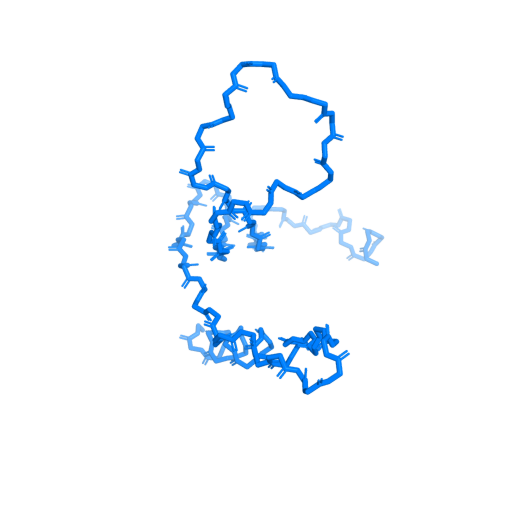Protein AF-W4JU38-F1 (afdb_monomer_lite)

Radius of gyration: 17.97 Å; chains: 1; bounding box: 42×35×52 Å

Structure (mmCIF, N/CA/C/O backbone):
data_AF-W4JU38-F1
#
_entry.id   AF-W4JU38-F1
#
loop_
_atom_site.group_PDB
_atom_site.id
_atom_site.type_symbol
_atom_site.label_atom_id
_atom_site.label_alt_id
_atom_site.label_comp_id
_atom_site.label_asym_id
_atom_site.label_entity_id
_atom_site.label_seq_id
_atom_site.pdbx_PDB_ins_code
_atom_site.Cartn_x
_atom_site.Cartn_y
_atom_site.Cartn_z
_atom_site.occupancy
_atom_site.B_iso_or_equiv
_atom_site.auth_seq_id
_atom_site.auth_comp_id
_atom_site.auth_asym_id
_atom_site.auth_atom_id
_atom_site.pdbx_PDB_model_num
ATOM 1 N N . TRP A 1 1 ? 14.860 11.517 -5.990 1.00 78.31 1 TRP A N 1
ATOM 2 C CA . TRP A 1 1 ? 13.689 10.683 -6.346 1.00 78.31 1 TRP A CA 1
ATOM 3 C C . TRP A 1 1 ? 13.140 10.919 -7.754 1.00 78.31 1 TRP A C 1
ATOM 5 O O . TRP A 1 1 ? 13.396 10.089 -8.611 1.00 78.31 1 TRP A O 1
ATOM 15 N N . ALA A 1 2 ? 12.422 12.015 -8.057 1.00 79.75 2 ALA A N 1
ATOM 16 C CA . ALA A 1 2 ? 11.782 12.185 -9.379 1.00 79.75 2 ALA A CA 1
ATOM 17 C C . ALA A 1 2 ? 12.777 12.163 -10.558 1.00 79.75 2 ALA A C 1
ATOM 19 O O . ALA A 1 2 ? 12.545 11.483 -11.549 1.00 79.75 2 ALA A O 1
ATOM 20 N N . LYS A 1 3 ? 13.931 12.832 -10.414 1.00 90.56 3 LYS A N 1
ATOM 21 C CA . LYS A 1 3 ? 15.013 12.789 -11.416 1.00 90.56 3 LYS A CA 1
ATOM 22 C C . LYS A 1 3 ? 15.606 11.385 -11.602 1.00 90.56 3 LYS A C 1
ATOM 24 O O . LYS A 1 3 ? 15.976 11.031 -12.710 1.00 90.56 3 LYS A O 1
ATOM 29 N N . GLU A 1 4 ? 15.668 10.587 -10.538 1.00 90.50 4 GLU A N 1
ATOM 30 C CA . GLU A 1 4 ? 16.203 9.214 -10.566 1.00 90.50 4 GLU A CA 1
ATOM 31 C C . GLU A 1 4 ? 15.213 8.206 -11.171 1.00 90.50 4 GLU A C 1
ATOM 33 O O . GLU A 1 4 ? 15.619 7.126 -11.580 1.00 90.50 4 GLU A O 1
ATOM 38 N N . ASN A 1 5 ? 13.921 8.545 -11.236 1.00 89.31 5 ASN A N 1
ATOM 39 C CA . ASN A 1 5 ? 12.853 7.655 -11.707 1.00 89.31 5 ASN A CA 1
ATOM 40 C C . ASN A 1 5 ? 12.243 8.118 -13.039 1.00 89.31 5 ASN A C 1
ATOM 42 O O . ASN A 1 5 ? 11.176 7.651 -13.421 1.00 89.31 5 ASN A O 1
ATOM 46 N N . ILE A 1 6 ? 12.904 9.028 -13.762 1.00 91.25 6 ILE A N 1
ATOM 47 C CA . ILE A 1 6 ? 12.348 9.636 -14.980 1.00 91.25 6 ILE A CA 1
ATOM 48 C C . ILE A 1 6 ? 12.083 8.616 -16.099 1.00 91.25 6 ILE A C 1
ATOM 50 O O . ILE A 1 6 ? 11.150 8.785 -16.874 1.00 91.25 6 ILE A O 1
ATOM 54 N N . ALA A 1 7 ? 12.890 7.554 -16.157 1.00 93.50 7 ALA A N 1
ATOM 55 C CA . ALA A 1 7 ? 12.769 6.461 -17.119 1.00 93.50 7 ALA A CA 1
ATOM 56 C C . ALA A 1 7 ? 12.112 5.207 -16.514 1.00 93.50 7 ALA A C 1
ATOM 58 O O . ALA A 1 7 ? 12.159 4.138 -17.117 1.00 93.50 7 ALA A O 1
ATOM 59 N N . ARG A 1 8 ? 11.556 5.300 -15.297 1.00 90.50 8 ARG A N 1
ATOM 60 C CA . ARG A 1 8 ? 10.916 4.161 -14.640 1.00 90.50 8 ARG A CA 1
ATOM 61 C C . ARG A 1 8 ? 9.605 3.848 -15.353 1.00 90.50 8 ARG A C 1
ATOM 63 O O . ARG A 1 8 ? 8.781 4.742 -15.540 1.00 90.50 8 ARG A O 1
ATOM 70 N N . ASP A 1 9 ? 9.396 2.582 -15.698 1.00 92.88 9 ASP A N 1
ATOM 71 C CA . ASP A 1 9 ? 8.076 2.133 -16.120 1.00 92.88 9 ASP A CA 1
ATOM 72 C C . ASP A 1 9 ? 7.136 2.123 -14.907 1.00 92.88 9 ASP A C 1
ATOM 74 O O . ASP A 1 9 ? 7.336 1.386 -13.937 1.00 92.88 9 ASP A O 1
ATOM 78 N N . TRP A 1 10 ? 6.110 2.971 -14.952 1.00 91.56 10 TRP A N 1
ATOM 79 C CA . TRP A 1 10 ? 5.100 3.071 -13.903 1.00 91.56 10 TRP A CA 1
ATOM 80 C C . TRP A 1 10 ? 4.191 1.841 -13.840 1.00 91.56 10 TRP A C 1
ATOM 82 O O . TRP A 1 10 ? 3.558 1.620 -12.807 1.00 91.56 10 TRP A O 1
ATOM 92 N N . ASN A 1 11 ? 4.152 1.021 -14.896 1.00 92.81 11 ASN A N 1
ATOM 93 C CA . ASN A 1 11 ? 3.375 -0.215 -14.909 1.00 92.81 11 ASN A CA 1
ATOM 94 C C . ASN A 1 11 ? 3.948 -1.278 -13.966 1.00 92.81 11 ASN A C 1
ATOM 96 O O . ASN A 1 11 ? 3.200 -2.095 -13.432 1.00 92.81 11 ASN A O 1
ATOM 100 N N . GLU A 1 12 ? 5.255 -1.230 -13.712 1.00 90.38 12 GLU A N 1
ATOM 101 C CA . GLU A 1 12 ? 5.941 -2.126 -12.777 1.00 90.38 12 GLU A CA 1
ATOM 102 C C . GLU A 1 12 ? 5.894 -1.623 -11.323 1.00 90.38 12 GLU A C 1
ATOM 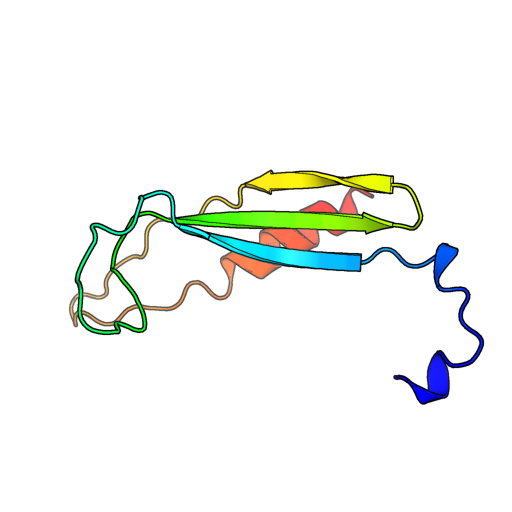104 O O . GLU A 1 12 ? 6.396 -2.283 -10.412 1.00 90.38 12 GLU A O 1
ATOM 109 N N . VAL A 1 13 ? 5.330 -0.435 -11.076 1.00 91.25 13 VAL A N 1
ATOM 110 C CA . VAL A 1 13 ? 5.312 0.171 -9.741 1.00 91.25 13 VAL A CA 1
ATOM 111 C C . VAL A 1 13 ? 4.128 -0.345 -8.927 1.00 91.25 13 VAL A C 1
ATOM 113 O O . VAL A 1 13 ? 2.968 -0.257 -9.332 1.00 91.25 13 VAL A O 1
ATOM 116 N N . ILE A 1 14 ? 4.437 -0.817 -7.719 1.00 92.81 14 ILE A N 1
ATOM 117 C CA . ILE A 1 14 ? 3.455 -1.132 -6.683 1.00 92.81 14 ILE A CA 1
ATOM 118 C C . ILE A 1 14 ? 3.349 0.066 -5.738 1.00 92.81 14 ILE A C 1
ATOM 120 O O . ILE A 1 14 ? 4.309 0.436 -5.060 1.00 92.81 14 ILE A O 1
ATOM 124 N N . TRP A 1 15 ? 2.165 0.660 -5.669 1.00 91.81 15 TRP A N 1
ATOM 125 C CA . TRP A 1 15 ? 1.844 1.762 -4.771 1.00 91.81 15 TRP A CA 1
ATOM 126 C C . TRP A 1 15 ? 1.244 1.209 -3.491 1.00 91.81 15 TRP A C 1
ATOM 128 O O . TRP A 1 15 ? 0.266 0.474 -3.547 1.00 91.81 15 TRP A O 1
ATOM 138 N N . THR A 1 16 ? 1.784 1.586 -2.338 1.00 92.50 16 THR A N 1
ATOM 139 C CA . THR A 1 16 ? 1.291 1.153 -1.022 1.00 92.50 16 THR A CA 1
ATOM 140 C C . THR A 1 16 ? 1.007 2.379 -0.176 1.00 92.50 16 THR A C 1
ATOM 142 O O . THR A 1 16 ? 1.770 3.345 -0.220 1.00 92.50 16 THR A O 1
ATOM 145 N N . ASN A 1 17 ? -0.057 2.340 0.616 1.00 92.38 17 ASN A N 1
ATOM 146 C CA . ASN A 1 17 ? -0.316 3.374 1.605 1.00 92.38 17 ASN A CA 1
ATOM 147 C C . ASN A 1 17 ? -1.156 2.825 2.759 1.00 92.38 17 ASN A C 1
ATOM 149 O O . ASN A 1 17 ? -1.767 1.758 2.671 1.00 92.38 17 ASN A O 1
ATOM 153 N N . GLU A 1 18 ? -1.220 3.610 3.824 1.00 88.88 18 GLU A N 1
ATOM 154 C CA . GLU A 1 18 ? -2.169 3.432 4.905 1.00 88.88 18 GLU A CA 1
ATOM 155 C C . GLU A 1 18 ? -3.273 4.486 4.831 1.00 88.88 18 GLU A C 1
ATOM 157 O O . GLU A 1 18 ? -3.033 5.658 4.529 1.00 88.88 18 GLU A O 1
ATOM 162 N N . ALA A 1 19 ? -4.498 4.077 5.139 1.00 86.50 19 ALA A N 1
ATOM 163 C CA . ALA A 1 19 ? -5.645 4.965 5.201 1.00 86.50 19 ALA A CA 1
ATOM 164 C C . ALA A 1 19 ? -6.430 4.733 6.489 1.00 86.50 19 ALA A C 1
ATOM 166 O O . ALA A 1 19 ? -6.658 3.599 6.907 1.00 86.50 19 ALA A O 1
ATOM 167 N N . LYS A 1 20 ? -6.879 5.825 7.108 1.00 85.75 20 LYS A N 1
ATOM 168 C CA . LYS A 1 20 ? -7.791 5.790 8.249 1.00 85.75 20 LYS A CA 1
ATOM 169 C C . LYS A 1 20 ? -9.225 5.945 7.747 1.00 85.75 20 LYS A C 1
ATOM 171 O O . LYS A 1 20 ? -9.549 6.967 7.149 1.00 85.75 20 LYS A O 1
ATOM 176 N N . LEU A 1 21 ? -10.075 4.965 8.028 1.00 83.75 21 LEU A N 1
ATOM 177 C CA . LEU A 1 21 ? -11.496 4.976 7.683 1.00 83.75 21 LEU A CA 1
ATOM 178 C C . LEU A 1 21 ? -12.320 5.240 8.948 1.00 83.75 21 LEU A C 1
ATOM 180 O O . LEU A 1 21 ? -12.208 4.499 9.927 1.00 83.75 21 LEU A O 1
ATOM 184 N N . GLU A 1 22 ? -13.117 6.309 8.947 1.00 83.75 22 GLU A N 1
ATOM 185 C CA . GLU A 1 22 ? -14.088 6.607 10.012 1.00 83.75 22 GLU A CA 1
ATOM 186 C C . GLU A 1 22 ? -15.352 5.759 9.780 1.00 83.75 22 GLU A C 1
ATOM 188 O O . GLU A 1 22 ? -15.842 5.690 8.657 1.00 83.75 22 GLU A O 1
ATOM 193 N N . LEU A 1 23 ? -15.847 5.072 10.815 1.00 74.44 23 LEU A N 1
ATOM 194 C CA . LEU A 1 23 ? -16.913 4.059 10.691 1.00 74.44 23 LEU A CA 1
ATOM 195 C C . LEU A 1 23 ? -18.338 4.608 10.867 1.00 74.44 23 LEU A C 1
ATOM 197 O O . LEU A 1 23 ? -19.296 3.849 10.766 1.00 74.44 23 LEU A O 1
ATOM 201 N N . GLU A 1 24 ? -18.494 5.893 11.167 1.00 69.69 24 GLU A N 1
ATOM 202 C CA . GLU A 1 24 ? -19.787 6.483 11.516 1.00 69.69 24 GLU A CA 1
ATOM 203 C C . GLU A 1 24 ? -20.185 7.578 10.524 1.00 69.69 24 GLU A C 1
ATOM 205 O O . GLU A 1 24 ? -19.365 8.419 10.144 1.00 69.69 24 GLU A O 1
ATOM 210 N N . GLU A 1 25 ? -21.463 7.588 10.135 1.00 63.06 25 GLU A N 1
ATOM 211 C CA . GLU A 1 25 ? -22.047 8.675 9.354 1.00 63.06 25 GLU A CA 1
ATOM 212 C C . GLU A 1 25 ? -22.043 9.964 10.178 1.00 63.06 25 GLU A C 1
ATOM 214 O O . GLU A 1 25 ? -22.436 9.991 11.347 1.00 63.06 25 GLU A O 1
ATOM 219 N N . ARG A 1 26 ? -21.581 11.060 9.572 1.00 60.59 26 ARG A N 1
ATOM 220 C CA . ARG A 1 26 ? -21.617 12.373 10.220 1.00 60.59 26 ARG A CA 1
ATOM 221 C C . ARG A 1 26 ? -23.075 12.841 10.290 1.00 60.59 26 ARG A C 1
ATOM 223 O O . ARG A 1 26 ? -23.659 13.071 9.233 1.00 60.59 26 ARG A O 1
ATOM 230 N N . PRO A 1 27 ? -23.658 13.054 11.486 1.00 58.16 27 PRO A N 1
ATOM 231 C CA . PRO A 1 27 ? -24.994 13.626 11.589 1.00 58.16 27 PRO A CA 1
ATOM 232 C C . PRO A 1 27 ? -24.989 15.024 10.965 1.00 58.16 27 PRO A C 1
ATOM 234 O O . PRO A 1 27 ? -24.083 15.821 11.238 1.00 58.16 27 PRO A O 1
ATOM 237 N N . GLY A 1 28 ? -25.982 15.312 10.122 1.00 55.12 28 GLY A N 1
ATOM 238 C CA . GLY A 1 28 ? -26.141 16.616 9.485 1.00 55.12 28 GLY A CA 1
ATOM 239 C C . GLY A 1 28 ? -26.141 17.733 10.530 1.00 55.12 28 GLY A C 1
ATOM 240 O O . GLY A 1 28 ? -26.894 17.669 11.495 1.00 55.12 28 GLY A O 1
ATOM 241 N N . HIS A 1 29 ? -25.296 18.743 10.309 1.00 58.72 29 HIS A N 1
ATOM 242 C CA . HIS A 1 29 ? -24.975 19.873 11.196 1.00 58.72 29 HIS A CA 1
ATOM 243 C C . HIS A 1 29 ? -24.039 19.576 12.378 1.00 58.72 29 HIS A C 1
ATOM 245 O O . HIS A 1 29 ? -24.474 19.413 13.517 1.00 58.72 29 HIS A O 1
ATOM 251 N N . ARG A 1 30 ? -22.718 19.670 12.147 1.00 62.19 30 ARG A N 1
ATOM 252 C CA . ARG A 1 30 ? -21.731 19.929 13.212 1.00 62.19 30 ARG A CA 1
ATOM 253 C C . ARG A 1 30 ? -20.613 20.855 12.743 1.00 62.19 30 ARG A C 1
ATOM 255 O O . ARG A 1 30 ? -20.161 20.784 11.603 1.00 62.19 30 ARG A O 1
ATOM 262 N N . ARG A 1 31 ? -20.179 21.715 13.670 1.00 64.81 31 ARG A N 1
ATOM 263 C CA . ARG A 1 31 ? -18.994 22.578 13.557 1.00 64.81 31 ARG A CA 1
ATOM 264 C C . ARG A 1 31 ? -17.798 21.762 13.039 1.00 64.81 31 ARG A C 1
ATOM 266 O O . ARG A 1 31 ? -17.660 20.613 13.460 1.00 64.81 31 ARG A O 1
ATOM 273 N N . PRO A 1 32 ? -16.925 22.325 12.186 1.00 59.91 32 PRO A N 1
ATOM 274 C CA . PRO A 1 32 ? -15.725 21.629 11.739 1.00 59.91 32 PRO A CA 1
ATOM 275 C C . PRO A 1 32 ? -14.892 21.189 12.948 1.00 59.91 32 PRO A C 1
ATOM 277 O O . PRO A 1 32 ? -14.471 22.019 13.752 1.00 59.91 32 PRO A O 1
ATOM 280 N N . THR A 1 33 ? -14.658 19.886 13.091 1.00 63.22 33 THR A N 1
ATOM 281 C CA . THR A 1 33 ? -13.714 19.345 14.073 1.00 63.22 33 THR A CA 1
ATOM 282 C C . THR A 1 33 ? -12.658 18.526 13.342 1.00 63.22 33 THR A C 1
ATOM 284 O O . THR A 1 33 ? -12.964 17.729 12.459 1.00 63.22 33 THR A O 1
ATOM 287 N N . PHE A 1 34 ? -11.384 18.735 13.688 1.00 57.53 34 PHE A N 1
ATOM 288 C CA . PHE A 1 34 ? -10.256 18.038 13.054 1.00 57.53 34 PHE A CA 1
ATOM 289 C C . PHE A 1 34 ? -10.218 16.536 13.399 1.00 57.53 34 PHE A C 1
ATOM 291 O O . PHE A 1 34 ? -9.635 15.737 12.670 1.00 57.53 34 PHE A O 1
ATOM 298 N N . LYS A 1 35 ? -10.841 16.136 14.517 1.00 62.56 35 LYS A N 1
ATOM 299 C CA . LYS A 1 35 ? -11.035 14.742 14.932 1.00 62.56 35 LYS A CA 1
ATOM 300 C C . LYS A 1 35 ? -12.403 14.625 15.582 1.00 62.56 35 LYS A C 1
ATOM 302 O O . LYS A 1 35 ? -12.651 15.266 16.599 1.00 62.56 35 LYS A O 1
ATOM 307 N N . SER A 1 36 ? -13.263 13.792 15.013 1.00 62.88 36 SER A N 1
ATOM 308 C CA . SER A 1 36 ? -14.621 13.592 15.515 1.00 62.88 36 SER A CA 1
ATOM 309 C C . SER A 1 36 ? -14.638 12.835 16.854 1.00 62.88 36 SER A C 1
ATOM 311 O O . SER A 1 36 ? -15.582 12.964 17.621 1.00 62.88 36 SER A O 1
ATOM 313 N N . GLY A 1 37 ? -13.571 12.088 17.173 1.00 64.31 37 GLY A N 1
ATOM 314 C CA . GLY A 1 37 ? -13.542 11.157 18.310 1.00 64.31 37 GLY A CA 1
ATOM 315 C C . GLY A 1 37 ? -14.258 9.835 18.014 1.00 64.31 37 GLY A C 1
ATOM 316 O O . GLY A 1 37 ? -14.313 8.971 18.884 1.00 64.31 37 GLY A O 1
ATOM 317 N N . HIS A 1 38 ? -14.773 9.671 16.791 1.00 68.44 38 HIS A N 1
ATOM 318 C CA . HIS A 1 38 ? -15.520 8.495 16.361 1.00 68.44 38 HIS A CA 1
ATOM 319 C C . HIS A 1 38 ? -14.591 7.296 16.148 1.00 68.44 38 HIS A C 1
ATOM 321 O O . HIS A 1 38 ? -13.370 7.433 15.979 1.00 68.44 38 HIS A O 1
ATOM 327 N N . ARG A 1 39 ? -15.195 6.104 16.129 1.00 75.62 39 ARG A N 1
ATOM 328 C CA . ARG A 1 39 ? -14.490 4.854 15.844 1.00 75.62 39 ARG A CA 1
ATOM 329 C C . ARG A 1 39 ? -13.922 4.881 14.430 1.00 75.62 39 ARG A C 1
ATOM 331 O O . ARG A 1 39 ? -14.566 5.312 13.476 1.00 75.62 39 ARG A O 1
ATOM 338 N N . SER A 1 40 ? -12.699 4.392 14.306 1.00 80.12 40 SER A N 1
ATOM 339 C CA . SER A 1 40 ? -11.997 4.321 13.034 1.00 80.12 40 SER A CA 1
ATOM 340 C C . SER A 1 40 ? -11.138 3.078 12.964 1.00 80.12 40 SER A C 1
ATOM 342 O O 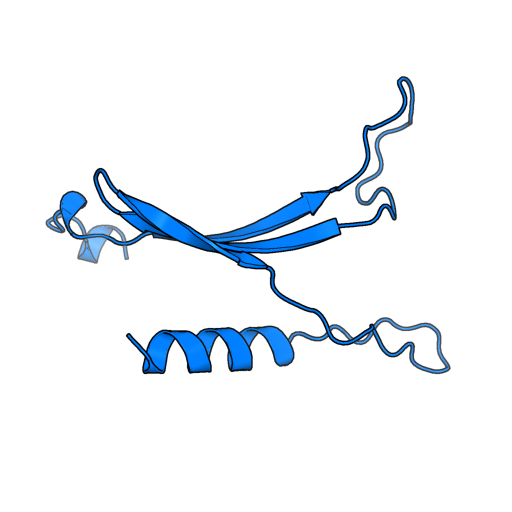. SER A 1 40 ? -10.559 2.684 13.977 1.00 80.12 40 SER A O 1
ATOM 344 N N . ILE A 1 41 ? -10.982 2.542 11.763 1.00 85.50 41 ILE A N 1
ATOM 345 C CA . ILE A 1 41 ? -9.990 1.513 11.456 1.00 85.50 41 ILE A CA 1
ATOM 346 C C . ILE A 1 41 ? -8.870 2.130 10.626 1.00 85.50 41 ILE A C 1
ATOM 348 O O . ILE A 1 41 ? -9.093 3.110 9.914 1.00 85.50 41 ILE A O 1
ATOM 352 N N . ILE A 1 42 ? -7.668 1.571 10.717 1.00 86.75 42 ILE A N 1
ATOM 353 C CA . ILE A 1 42 ? -6.610 1.860 9.750 1.00 86.75 42 ILE A CA 1
ATOM 354 C C . ILE A 1 42 ? -6.445 0.621 8.892 1.00 86.75 42 ILE A C 1
ATOM 356 O O . ILE A 1 42 ? -6.458 -0.503 9.392 1.00 86.75 42 ILE A O 1
ATOM 360 N N . VAL A 1 43 ? -6.350 0.840 7.593 1.00 88.19 43 VAL A N 1
ATOM 361 C CA . VAL A 1 43 ? -6.115 -0.200 6.607 1.00 88.19 43 VAL A CA 1
ATOM 362 C C . VAL A 1 43 ? -4.807 0.093 5.896 1.00 88.19 43 VAL A C 1
ATOM 364 O O . VAL A 1 43 ? -4.503 1.249 5.607 1.00 88.19 43 VAL A O 1
ATOM 367 N N . TRP A 1 44 ? -4.046 -0.953 5.610 1.00 91.25 44 TRP A N 1
ATOM 368 C CA . TRP A 1 44 ? -2.947 -0.917 4.657 1.00 91.25 44 TRP A CA 1
ATOM 369 C C . TRP A 1 44 ? -3.373 -1.664 3.401 1.00 91.25 44 TRP A C 1
ATOM 371 O O . TRP A 1 44 ? -4.094 -2.660 3.476 1.00 91.25 44 TRP A O 1
ATOM 381 N N . GLY A 1 45 ? -2.925 -1.206 2.245 1.00 92.56 45 GLY A N 1
ATOM 382 C CA . GLY A 1 45 ? -3.102 -1.949 1.010 1.00 92.56 45 GLY A CA 1
ATOM 383 C C . GLY A 1 45 ? -2.139 -1.475 -0.055 1.00 92.56 45 GLY A C 1
ATOM 384 O O . GLY A 1 45 ? -1.417 -0.488 0.124 1.00 92.56 45 GLY A O 1
ATOM 385 N N . TYR A 1 46 ? -2.162 -2.175 -1.181 1.00 92.94 46 TYR A N 1
ATOM 386 C CA . TYR A 1 46 ? -1.416 -1.764 -2.354 1.00 92.94 46 TYR A CA 1
ATOM 387 C C . TYR A 1 46 ? -2.241 -1.870 -3.631 1.00 92.94 46 TYR A C 1
ATOM 389 O O . TYR A 1 46 ? -3.213 -2.622 -3.718 1.00 92.94 46 TYR A O 1
ATOM 397 N N . ILE A 1 47 ? -1.826 -1.114 -4.637 1.00 94.69 47 ILE A N 1
ATOM 398 C CA . ILE A 1 47 ? -2.318 -1.206 -6.006 1.00 94.69 47 ILE A CA 1
ATOM 399 C C . ILE A 1 47 ? -1.121 -1.257 -6.951 1.00 94.69 47 ILE A C 1
ATOM 401 O O . ILE A 1 47 ? -0.095 -0.627 -6.705 1.00 94.69 47 ILE A O 1
ATOM 405 N N . ALA A 1 48 ? -1.259 -2.006 -8.031 1.00 93.94 48 ALA A N 1
ATOM 406 C CA . ALA A 1 48 ? -0.323 -2.005 -9.145 1.00 93.94 48 ALA A CA 1
ATOM 407 C C . ALA A 1 48 ? -1.099 -1.692 -10.427 1.00 93.94 48 ALA A C 1
ATOM 409 O O . ALA A 1 48 ? -2.330 -1.562 -10.406 1.00 93.94 48 ALA A O 1
ATOM 410 N N . HIS A 1 49 ? -0.403 -1.573 -11.552 1.00 94.38 49 HIS A N 1
ATOM 411 C CA . HIS A 1 49 ? -1.080 -1.370 -12.824 1.00 94.38 49 HIS A CA 1
ATOM 412 C C . HIS A 1 49 ? -2.101 -2.486 -13.081 1.00 94.38 49 HIS A C 1
ATOM 414 O O . HIS A 1 49 ? -1.774 -3.670 -13.065 1.00 94.38 49 HIS A O 1
ATOM 420 N N . SER A 1 50 ? -3.362 -2.094 -13.285 1.00 92.62 50 SER A N 1
ATOM 421 C CA . SER A 1 50 ? -4.498 -2.999 -13.518 1.00 92.62 50 SER A CA 1
ATOM 422 C C . SER A 1 50 ? -4.807 -4.015 -12.401 1.00 92.62 50 SER A C 1
ATOM 424 O O . SER A 1 50 ? -5.638 -4.898 -12.602 1.00 92.62 50 SER A O 1
ATOM 426 N N . MET A 1 51 ? -4.210 -3.889 -11.210 1.00 92.50 51 MET A N 1
ATOM 427 C CA . MET A 1 51 ? -4.418 -4.822 -10.099 1.00 92.50 51 MET A CA 1
ATOM 428 C C . MET A 1 51 ? -4.640 -4.086 -8.777 1.00 92.50 51 MET A C 1
ATOM 430 O O . MET A 1 51 ? -3.897 -3.176 -8.406 1.00 92.50 51 MET A O 1
ATOM 434 N N . LYS A 1 52 ? -5.639 -4.537 -8.016 1.00 93.69 52 LYS A N 1
ATOM 435 C CA . LYS A 1 52 ? -5.821 -4.153 -6.614 1.00 93.69 52 LYS A CA 1
ATOM 436 C C . LYS A 1 52 ? -5.302 -5.282 -5.735 1.00 93.69 52 LYS A C 1
ATOM 438 O O . LYS A 1 52 ? -5.749 -6.418 -5.877 1.00 93.69 52 LYS A O 1
ATOM 443 N N . GLY A 1 53 ? -4.357 -4.963 -4.861 1.00 90.00 53 GLY A N 1
ATOM 444 C CA . GLY A 1 53 ? -3.864 -5.881 -3.848 1.00 90.00 53 GLY A CA 1
ATOM 445 C C . GLY A 1 53 ? -4.843 -6.037 -2.680 1.00 90.00 53 GLY A C 1
ATOM 446 O O . GLY A 1 53 ? -5.881 -5.368 -2.629 1.00 90.00 53 GLY A O 1
ATOM 447 N N . PRO A 1 54 ? -4.521 -6.908 -1.713 1.00 91.62 54 PRO A N 1
ATOM 448 C CA . PRO A 1 54 ? -5.282 -7.043 -0.481 1.00 91.62 54 PRO A CA 1
ATOM 449 C C . PRO A 1 54 ? -5.354 -5.726 0.301 1.00 91.62 54 PRO A C 1
ATOM 451 O O . PRO A 1 54 ? -4.399 -4.949 0.355 1.00 91.62 54 PRO A O 1
ATOM 454 N N . LEU A 1 55 ? -6.493 -5.530 0.966 1.00 91.56 55 LEU A N 1
ATOM 455 C CA . LEU A 1 55 ? -6.683 -4.529 2.010 1.00 91.56 55 LEU A CA 1
ATOM 456 C C . LEU A 1 55 ? -6.647 -5.229 3.365 1.00 91.56 55 LEU A C 1
ATOM 458 O O . LEU A 1 55 ? -7.457 -6.112 3.643 1.00 91.56 55 LEU A O 1
ATOM 462 N N . ILE A 1 56 ? -5.704 -4.826 4.206 1.00 87.31 56 ILE A N 1
ATOM 463 C CA . ILE A 1 56 ? -5.434 -5.443 5.499 1.00 87.31 56 ILE A CA 1
ATOM 464 C C . ILE A 1 56 ? -5.800 -4.446 6.587 1.00 87.31 56 ILE A C 1
ATOM 466 O O . ILE A 1 56 ? -5.261 -3.341 6.641 1.00 87.31 56 ILE A O 1
ATOM 470 N N . LYS A 1 57 ? -6.707 -4.843 7.478 1.00 88.25 57 LYS A N 1
ATOM 471 C CA . LYS A 1 57 ? -7.007 -4.077 8.686 1.00 88.25 57 LYS A CA 1
ATOM 472 C C . LYS A 1 57 ? -5.808 -4.151 9.632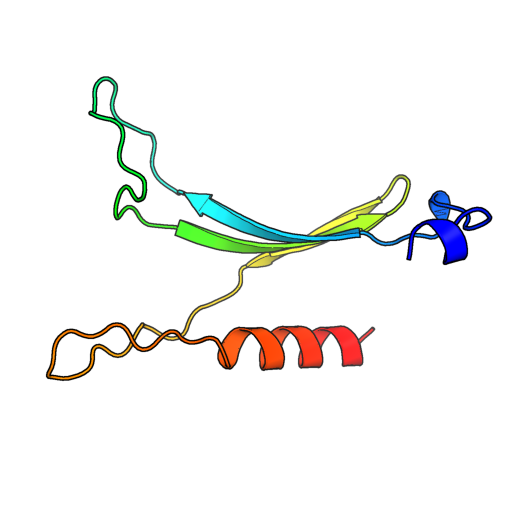 1.00 88.25 57 LYS A C 1
ATOM 474 O O . LYS A 1 57 ? -5.378 -5.237 10.012 1.00 88.25 57 LYS A O 1
ATOM 479 N N . LEU A 1 58 ? -5.292 -2.993 10.023 1.00 83.75 58 LEU A N 1
ATOM 480 C CA . LEU A 1 58 ? -4.259 -2.881 11.041 1.00 83.75 58 LEU A CA 1
ATOM 481 C C . LEU A 1 58 ? -4.926 -2.820 12.419 1.00 83.75 58 LEU A C 1
ATOM 483 O O . LEU A 1 58 ? -5.709 -1.912 12.708 1.00 83.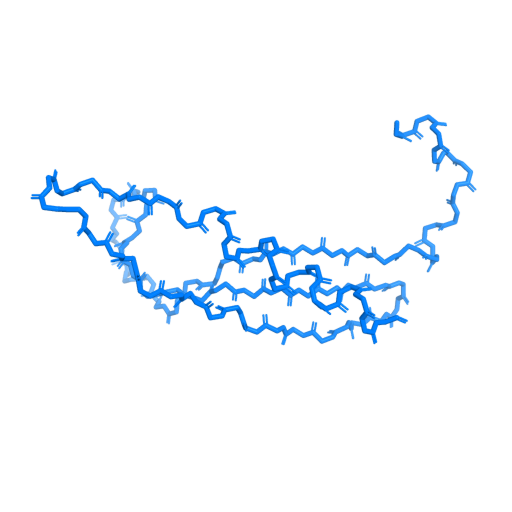75 58 LEU A O 1
ATOM 487 N N . GLU A 1 59 ? -4.624 -3.802 13.265 1.00 76.56 59 GLU A N 1
ATOM 488 C CA . GLU A 1 59 ? -5.038 -3.806 14.668 1.00 76.56 59 GLU A CA 1
ATOM 489 C C . GLU A 1 59 ? -4.084 -2.915 15.478 1.00 76.56 59 GLU A C 1
ATOM 491 O O . GLU A 1 59 ? -2.864 -3.093 15.437 1.00 76.56 59 GLU A O 1
ATOM 496 N N . PHE A 1 60 ? -4.628 -1.959 16.233 1.00 67.69 60 PHE A N 1
ATOM 497 C CA . PHE A 1 60 ? -3.848 -1.229 17.232 1.00 67.69 60 PHE A CA 1
ATOM 498 C C . PHE A 1 60 ? -3.946 -1.943 18.570 1.00 67.69 60 PHE A C 1
ATOM 500 O O . PHE A 1 60 ? -5.043 -2.278 1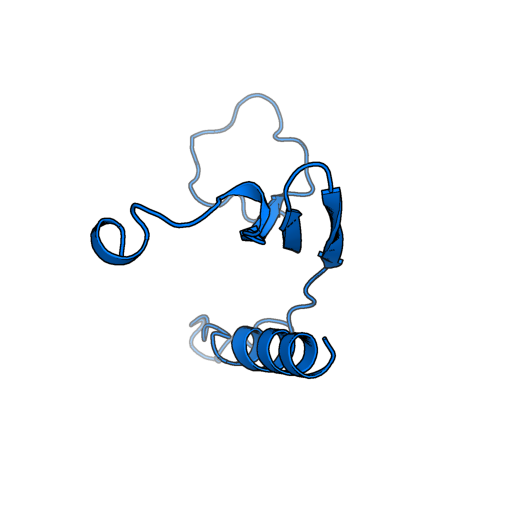9.019 1.00 67.69 60 PHE A O 1
ATOM 507 N N . LEU A 1 61 ? -2.810 -2.091 19.256 1.00 56.91 61 LEU A N 1
ATOM 508 C CA . LEU A 1 61 ? -2.852 -2.291 20.699 1.00 56.91 61 LEU A CA 1
ATOM 509 C C . LEU A 1 61 ? -3.540 -1.068 21.325 1.00 56.91 61 LEU A C 1
ATOM 511 O O . LEU A 1 61 ? -3.285 0.059 20.879 1.00 56.91 61 LEU A O 1
ATOM 515 N N . PRO A 1 62 ? -4.432 -1.263 22.312 1.00 53.28 62 PRO A N 1
ATOM 516 C CA . PRO A 1 62 ? -5.122 -0.156 22.953 1.00 53.28 62 PRO A CA 1
ATOM 517 C C . PRO A 1 62 ? -4.098 0.866 23.447 1.00 53.28 62 PRO A C 1
ATOM 519 O O . PRO A 1 62 ? -3.060 0.508 24.002 1.00 53.28 62 PRO A O 1
ATOM 522 N N . VAL A 1 63 ? -4.387 2.146 23.211 1.00 53.31 63 VAL A N 1
ATOM 523 C CA . VAL A 1 63 ? -3.558 3.250 23.699 1.00 53.31 63 VAL A CA 1
ATOM 524 C C . VAL A 1 63 ? -3.510 3.157 25.220 1.00 53.31 63 VAL A C 1
ATOM 526 O O . VAL A 1 63 ? -4.504 3.445 25.886 1.00 53.31 63 VAL A O 1
ATOM 529 N N . THR A 1 64 ? -2.365 2.769 25.775 1.00 48.78 64 THR A N 1
ATOM 530 C CA . THR A 1 64 ? -2.125 2.864 27.212 1.00 48.78 64 THR A CA 1
ATOM 531 C C . THR A 1 64 ? -2.067 4.346 27.557 1.00 48.78 64 THR A C 1
ATOM 533 O O . THR A 1 64 ? -1.180 5.074 27.105 1.00 48.78 64 THR A O 1
ATOM 536 N N . MET A 1 65 ? -3.058 4.830 28.302 1.00 46.72 65 MET A N 1
ATOM 537 C CA . MET A 1 65 ? -2.992 6.179 28.849 1.00 46.72 65 MET A CA 1
ATOM 538 C C . MET A 1 65 ? -1.953 6.181 29.969 1.00 46.72 65 MET A C 1
ATOM 540 O O . MET A 1 65 ? -2.013 5.354 30.874 1.00 46.72 65 MET A O 1
ATOM 544 N N . SER A 1 66 ? -0.989 7.098 29.902 1.00 53.84 66 SER A N 1
ATOM 545 C CA . SER A 1 66 ? -0.145 7.403 31.059 1.00 53.84 66 SER A CA 1
ATOM 546 C C . SER A 1 66 ? -1.026 7.953 32.187 1.00 53.84 66 SER A C 1
ATOM 548 O O . SER A 1 66 ? -1.984 8.672 31.904 1.00 53.84 66 SER A O 1
ATOM 550 N N . GLU A 1 67 ? -0.668 7.701 33.452 1.00 53.59 67 GLU A N 1
ATOM 551 C CA . GLU A 1 67 ? -1.307 8.309 34.638 1.00 53.59 67 GLU A CA 1
ATOM 552 C C . GLU A 1 67 ? -1.450 9.841 34.536 1.00 53.59 67 GLU A C 1
ATOM 554 O O . GLU A 1 67 ? -2.331 10.430 35.152 1.00 53.59 67 GLU A O 1
ATOM 559 N N . LYS A 1 68 ? -0.625 10.499 33.708 1.00 61.69 68 LYS A N 1
ATOM 560 C CA . LYS A 1 68 ? -0.659 11.948 33.456 1.00 61.69 68 LYS A CA 1
ATOM 561 C C . LYS A 1 68 ? -1.565 12.370 32.286 1.00 61.69 68 LYS A C 1
ATOM 563 O O . LYS A 1 68 ? -1.460 13.498 31.812 1.00 61.69 68 LYS A O 1
ATOM 568 N N . GLY A 1 69 ? -2.406 11.476 31.759 1.00 51.25 69 GLY A N 1
ATOM 569 C CA . GLY A 1 69 ? -3.338 11.763 30.657 1.00 51.25 69 GLY A CA 1
ATOM 570 C C . GLY A 1 69 ? -2.673 11.994 29.292 1.00 51.25 69 GLY A C 1
ATOM 571 O O . GLY A 1 69 ? -3.338 12.368 28.325 1.00 51.25 69 GLY A O 1
ATOM 572 N N . GLN A 1 70 ? -1.361 11.771 29.182 1.00 46.50 70 GLN A N 1
ATOM 573 C CA . GLN A 1 70 ? -0.634 11.920 27.926 1.00 46.50 70 GLN A CA 1
ATOM 574 C C . GLN A 1 70 ? -0.795 10.669 27.058 1.00 46.50 70 GLN A C 1
ATOM 576 O O . GLN A 1 70 ? -0.564 9.541 27.499 1.00 46.50 70 GLN A O 1
ATOM 581 N N . ARG A 1 71 ? -1.167 10.884 25.790 1.00 54.09 71 ARG A N 1
ATOM 582 C CA . ARG A 1 71 ? -1.167 9.844 24.756 1.00 54.09 71 ARG A CA 1
ATOM 583 C C . ARG A 1 71 ? 0.280 9.541 24.380 1.00 54.09 71 ARG A C 1
ATOM 585 O O . ARG A 1 71 ? 0.886 10.318 23.645 1.00 54.09 71 ARG A O 1
ATOM 592 N N . GLN A 1 72 ? 0.830 8.424 24.845 1.00 48.16 72 GLN A N 1
ATOM 593 C CA . GLN A 1 72 ? 2.064 7.913 24.256 1.00 48.16 72 GLN A CA 1
ATOM 594 C C . GLN A 1 72 ? 1.730 7.312 22.889 1.00 48.16 72 GLN A C 1
ATOM 596 O O . GLN A 1 72 ? 1.018 6.317 22.775 1.00 48.16 72 GLN A O 1
ATOM 601 N N . GLY A 1 73 ? 2.175 7.991 21.831 1.00 41.75 73 GLY A N 1
ATOM 602 C CA . GLY A 1 73 ? 1.971 7.557 20.455 1.00 41.75 73 GLY A CA 1
ATOM 603 C C . GLY A 1 73 ? 2.705 6.246 20.185 1.00 41.75 73 GLY A C 1
ATOM 604 O O . GLY A 1 73 ? 3.927 6.173 20.288 1.00 41.75 73 GLY A O 1
ATOM 605 N N . SER A 1 74 ? 1.955 5.221 19.791 1.00 50.22 74 SER A N 1
ATOM 606 C CA . SER A 1 74 ? 2.415 3.882 19.417 1.00 50.22 74 SER A CA 1
ATOM 607 C C . SER A 1 74 ? 3.108 3.852 18.045 1.00 50.22 74 SER A C 1
ATOM 609 O O . SER A 1 74 ? 2.778 3.028 17.193 1.00 50.22 74 SER A O 1
ATOM 611 N N . GLY A 1 75 ? 4.081 4.736 17.805 1.00 44.78 75 GLY A N 1
ATOM 612 C CA . GLY A 1 75 ? 4.841 4.787 16.546 1.00 44.78 75 GLY A CA 1
ATOM 613 C C . GLY A 1 75 ? 5.718 3.550 16.283 1.00 44.78 75 GLY A C 1
ATOM 614 O O . GLY A 1 75 ? 6.270 3.400 15.196 1.00 44.78 75 GLY A O 1
ATOM 615 N N . LEU A 1 76 ? 5.850 2.652 17.266 1.00 46.84 76 LEU A N 1
ATOM 616 C CA . LEU A 1 76 ? 6.685 1.448 17.191 1.00 46.84 76 LEU A CA 1
ATOM 617 C C . LEU A 1 76 ? 5.938 0.194 16.705 1.00 46.84 76 LEU A C 1
ATOM 619 O O . LEU A 1 76 ? 6.573 -0.703 16.154 1.00 46.84 76 LEU A O 1
ATOM 623 N N . VAL A 1 77 ? 4.609 0.129 16.844 1.00 49.66 77 VAL A N 1
ATOM 624 C CA . VAL A 1 77 ? 3.814 -1.063 16.462 1.00 49.66 77 VAL A CA 1
ATOM 625 C C . VAL A 1 77 ? 3.608 -1.143 14.942 1.00 49.66 77 VAL A C 1
ATOM 627 O O . VAL A 1 77 ? 3.566 -2.221 14.359 1.00 49.66 77 VAL A O 1
ATOM 630 N N . GLN A 1 78 ? 3.571 0.008 14.275 1.00 50.53 78 GLN A N 1
ATOM 631 C CA . GLN A 1 78 ? 3.332 0.126 12.836 1.00 50.53 78 GLN A CA 1
ATOM 632 C C . GLN A 1 78 ? 4.523 -0.379 11.999 1.00 50.53 78 GLN A C 1
ATOM 634 O O . GLN A 1 78 ? 4.347 -1.079 11.003 1.00 50.53 78 GLN A O 1
ATOM 639 N N . LYS A 1 79 ? 5.760 -0.121 12.456 1.00 50.91 79 LYS A N 1
ATOM 640 C CA . LYS A 1 79 ? 6.981 -0.601 11.784 1.00 50.91 79 LYS A CA 1
ATOM 641 C C . LYS A 1 79 ? 7.136 -2.121 11.851 1.00 50.91 79 LYS A C 1
ATOM 643 O O . LYS A 1 79 ? 7.595 -2.716 10.880 1.00 50.91 79 LYS A O 1
ATOM 648 N N . SER A 1 80 ? 6.784 -2.752 12.973 1.00 50.44 80 SER A N 1
ATOM 649 C CA . SER A 1 80 ? 7.003 -4.193 13.167 1.00 50.44 80 SER A CA 1
ATOM 650 C C . SER A 1 80 ? 6.032 -5.053 12.356 1.00 50.44 80 SER A C 1
ATOM 652 O O . SER A 1 80 ? 6.440 -6.093 11.836 1.00 50.44 80 SER A O 1
ATOM 654 N N . ILE A 1 81 ? 4.784 -4.603 12.184 1.00 53.12 81 ILE A N 1
ATOM 655 C CA . ILE A 1 81 ? 3.789 -5.278 11.338 1.00 53.12 81 ILE A CA 1
ATOM 656 C C . ILE A 1 81 ? 4.165 -5.124 9.861 1.00 53.12 81 ILE A C 1
ATOM 658 O O . ILE A 1 81 ? 4.271 -6.129 9.159 1.00 53.12 81 ILE A O 1
ATOM 662 N N . LEU A 1 82 ? 4.470 -3.902 9.408 1.00 53.84 82 LEU A N 1
ATOM 663 C CA . LEU A 1 82 ? 4.868 -3.647 8.019 1.00 53.84 82 LEU A CA 1
ATOM 664 C C . LEU A 1 82 ? 6.133 -4.432 7.630 1.00 53.84 82 LEU A C 1
ATOM 666 O O . LEU A 1 82 ? 6.175 -5.079 6.587 1.00 53.84 82 LEU A O 1
ATOM 670 N N . HIS A 1 83 ? 7.147 -4.445 8.500 1.00 53.34 83 HIS A N 1
ATOM 671 C CA . HIS A 1 83 ? 8.389 -5.186 8.269 1.00 53.34 83 HIS A CA 1
ATOM 672 C C . HIS A 1 83 ? 8.185 -6.712 8.259 1.00 53.34 83 HIS A C 1
ATOM 674 O O . HIS A 1 83 ? 8.885 -7.416 7.533 1.00 53.34 83 HIS A O 1
ATOM 680 N N . ARG A 1 84 ? 7.238 -7.252 9.042 1.00 55.12 84 ARG A N 1
ATOM 681 C CA . ARG A 1 84 ? 6.902 -8.685 9.001 1.00 55.12 84 ARG A CA 1
ATOM 682 C C . ARG A 1 84 ? 6.204 -9.063 7.691 1.00 55.12 84 ARG A C 1
ATOM 684 O O . ARG A 1 84 ? 6.491 -10.130 7.165 1.00 55.12 84 ARG A O 1
ATOM 691 N N . PHE A 1 85 ? 5.348 -8.193 7.156 1.00 53.56 85 PHE A N 1
ATOM 692 C CA . PHE A 1 85 ? 4.675 -8.423 5.874 1.00 53.56 85 PHE A CA 1
ATOM 693 C C . PHE A 1 85 ? 5.627 -8.329 4.677 1.00 53.56 85 PHE A C 1
ATOM 695 O O . PHE A 1 85 ? 5.623 -9.220 3.836 1.00 53.56 85 PHE A O 1
ATOM 702 N N . LEU A 1 86 ? 6.491 -7.311 4.627 1.00 54.25 86 LEU A N 1
ATOM 703 C CA . LEU A 1 86 ? 7.444 -7.141 3.521 1.00 54.25 86 LEU A CA 1
ATOM 704 C C . LEU A 1 86 ? 8.514 -8.242 3.448 1.00 54.25 86 LEU A C 1
ATOM 706 O O . LEU A 1 86 ? 9.109 -8.423 2.398 1.00 54.25 86 LEU A O 1
ATOM 710 N N . LYS A 1 87 ? 8.768 -8.973 4.541 1.00 56.19 87 LYS A N 1
ATOM 711 C CA . LYS A 1 87 ? 9.670 -10.139 4.548 1.00 56.19 87 LYS A CA 1
ATOM 712 C C . LYS A 1 87 ? 9.014 -11.447 4.086 1.00 56.19 87 LYS A C 1
ATOM 714 O O . LYS A 1 87 ? 9.720 -12.442 3.964 1.00 56.19 87 LYS A O 1
ATOM 719 N N . GLY A 1 88 ? 7.690 -11.471 3.928 1.00 47.25 88 GLY A N 1
ATOM 720 C CA . GLY A 1 88 ? 6.931 -12.648 3.492 1.00 47.25 88 GLY A CA 1
ATOM 721 C C . GLY A 1 88 ? 6.490 -12.614 2.025 1.00 47.25 88 GLY A C 1
ATOM 722 O O . GLY A 1 88 ? 5.827 -13.553 1.593 1.00 47.25 88 GLY A O 1
ATOM 723 N N . LEU A 1 89 ? 6.820 -11.538 1.303 1.00 46.09 89 LEU A N 1
ATOM 724 C CA . LEU A 1 89 ? 6.694 -11.378 -0.150 1.00 46.09 89 LEU A CA 1
ATOM 725 C C . LEU A 1 89 ? 8.061 -11.611 -0.800 1.00 46.09 89 LEU A C 1
ATOM 727 O O . LEU A 1 89 ? 8.070 -12.151 -1.925 1.00 46.09 89 LEU A O 1
#

pLDDT: mean 71.73, std 17.76, range [41.75, 94.69]

InterPro domains:
  IPR036397 Ribonuclease H superfamily [G3DSA:3.30.420.10] (1-87)

Sequence (89 aa):
WAKENIARDWNEVIWTNEAKLELEERPGHRRPTFKSGHRSIIVWGYIAHSMKGPLIKLEFLPVTMSEKGQRQGSGLVQKSILHRFLKGL

Secondary structure (DSSP, 8-state):
-TGGGTT--GGGPPEEEEEEEE-SPPPS-----S-----EEEEEEEEETTEEEEEEEEPPPP--B-TTS-B---TTHHHHHHHHHHT--

Foldseek 3Di:
DCVVCVVPDQQPDKDKDKDKAFPDDDPPDDDDDPDPVGDIWIWIFIDHRVDTGDIHTDDDDPQDQDPVRDGPDPPPSVVVVVVVVVVVD

Organism: Heterobasidion irregulare (strain TC 32-1) (NCBI:txid747525)